Protein AF-T0KRD8-F1 (afdb_monomer)

Mean predicted aligned error: 11.28 Å

Radius of gyration: 22.65 Å; Cα contacts (8 Å, |Δi|>4): 229; chains: 1; bounding box: 32×74×65 Å

InterPro domains:
  IPR011050 Pectin lyase fold/virulence factor [SSF51126] (32-133)
  IPR012334 Pectin lyase fold [G3DSA:2.160.20.10] (18-143)

Foldseek 3Di:
DDDDDDDDPPPPPPDPPDDPDDDDDPDDLVQLPAELELVVQVFDQPLPDASLRSQQSSLVVPQQVDASHEYADAAHHGEHQFERERAAGDNYYYHYHYDYHYDDNGHQDDDPVQVVQQDPDDDDDPDDDDDDDPCPPDRRHYHYRHHDD

pLDDT: mean 77.55, std 20.68, range [34.25, 98.62]

Nearest PDB structures (foldseek):
  1rmg-assembly1_A  TM=9.287E-01  e=1.339E-06  Aspergillus aculeatus
  4mr0-assembly2_B  TM=7.943E-01  e=4.734E-03  Streptococcus pneumoniae R6
  4mr0-assembly1_A  TM=7.793E-01  e=1.025E-02  Streptococcus pneumoniae R6
  3zpp-assembly1_A  TM=7.895E-01  e=1.325E-02  Streptococcus pneumoniae TIGR4
  7b8b-assembly2_B  TM=8.209E-01  e=3.059E-02  Arabidopsis thaliana

Structure (mmCIF, N/CA/C/O backbone):
data_AF-T0KRD8-F1
#
_entry.id   AF-T0KRD8-F1
#
loop_
_atom_site.group_PDB
_atom_site.id
_atom_site.type_symbol
_atom_site.label_atom_id
_atom_site.label_alt_id
_atom_site.label_comp_id
_atom_site.label_asym_id
_atom_site.label_entity_id
_atom_site.label_seq_id
_atom_site.pdbx_PDB_ins_code
_atom_site.Cartn_x
_atom_site.Cartn_y
_atom_site.Cartn_z
_atom_site.occupancy
_atom_site.B_iso_or_equiv
_atom_site.auth_seq_id
_atom_site.auth_comp_id
_atom_site.auth_asym_id
_atom_site.auth_atom_id
_atom_site.pdbx_PDB_model_num
ATOM 1 N N . MET A 1 1 ? -5.683 61.099 50.956 1.00 38.72 1 MET A N 1
ATOM 2 C CA . MET A 1 1 ? -5.042 60.635 49.708 1.00 38.72 1 MET A CA 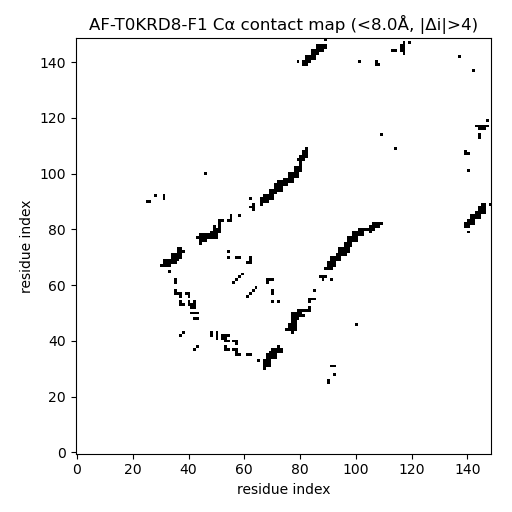1
ATOM 3 C C . MET A 1 1 ? -5.404 59.166 49.547 1.00 38.72 1 MET A C 1
ATOM 5 O O . MET A 1 1 ? -5.043 58.380 50.410 1.00 38.72 1 MET A O 1
ATOM 9 N N . LYS A 1 2 ? -6.247 58.825 48.565 1.00 43.22 2 LYS A N 1
ATOM 10 C CA . LYS A 1 2 ? -6.735 57.458 48.324 1.00 43.22 2 LYS A CA 1
ATOM 11 C C . LYS A 1 2 ? -5.973 56.904 47.116 1.00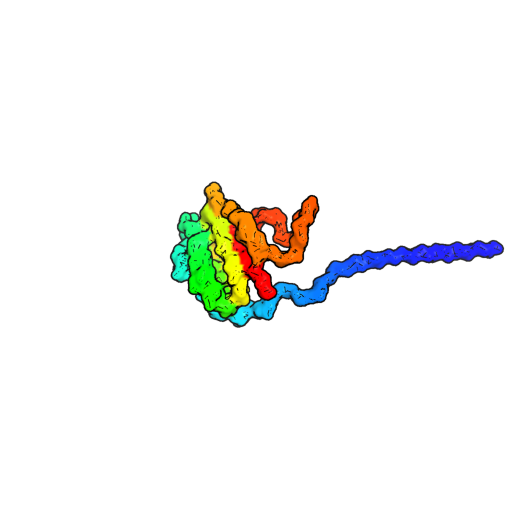 43.22 2 LYS A C 1
ATOM 13 O O . LYS A 1 2 ? -6.291 57.285 45.997 1.00 43.22 2 LYS A O 1
ATOM 18 N N . SER A 1 3 ? -4.961 56.069 47.340 1.00 47.38 3 SER A N 1
ATOM 19 C CA . SER A 1 3 ? -4.310 55.322 46.256 1.00 47.38 3 SER A CA 1
ATOM 20 C C . SER A 1 3 ? -5.095 54.041 46.006 1.00 47.38 3 SER A C 1
ATOM 22 O O . SER A 1 3 ? -5.111 53.149 46.850 1.00 47.38 3 SER A O 1
ATOM 24 N N . ALA A 1 4 ? -5.772 53.970 44.863 1.00 54.44 4 ALA A N 1
ATOM 25 C CA . ALA A 1 4 ? -6.378 52.746 44.364 1.00 54.44 4 ALA A CA 1
ATOM 26 C C . ALA A 1 4 ? -5.304 51.932 43.625 1.00 54.44 4 ALA A C 1
ATOM 28 O O . ALA A 1 4 ? -4.779 52.386 42.610 1.00 54.44 4 ALA A O 1
ATOM 29 N N . LEU A 1 5 ? -4.966 50.744 44.135 1.00 51.12 5 LEU A N 1
ATOM 30 C CA . LEU A 1 5 ? -4.231 49.739 43.366 1.00 51.12 5 LEU A CA 1
ATOM 31 C C . LEU A 1 5 ? -5.213 49.074 42.392 1.00 51.12 5 LEU A C 1
ATOM 33 O O . LEU A 1 5 ? -6.089 48.321 42.812 1.00 51.12 5 LEU A O 1
ATOM 37 N N . PHE A 1 6 ? -5.069 49.344 41.096 1.00 53.19 6 PHE A N 1
ATOM 38 C CA . PHE A 1 6 ? -5.708 48.560 40.039 1.00 53.19 6 PHE A CA 1
ATOM 39 C C . PHE A 1 6 ? -4.834 47.333 39.749 1.00 53.19 6 PHE A C 1
ATOM 41 O O . PHE A 1 6 ? -3.791 47.447 39.109 1.00 53.19 6 PHE A O 1
ATOM 48 N N . ALA A 1 7 ? -5.242 46.159 40.231 1.00 57.28 7 ALA A N 1
ATOM 49 C CA . ALA A 1 7 ? -4.665 44.889 39.803 1.00 57.28 7 ALA A CA 1
ATOM 50 C C . ALA A 1 7 ? -5.360 44.449 38.504 1.00 57.28 7 ALA A C 1
ATOM 52 O O . ALA A 1 7 ? -6.507 44.005 38.522 1.00 57.28 7 ALA A O 1
ATOM 53 N N . ALA A 1 8 ? -4.677 44.607 37.370 1.00 58.66 8 ALA A N 1
ATOM 54 C CA . ALA A 1 8 ? -5.113 44.048 36.097 1.00 58.66 8 ALA A CA 1
ATOM 55 C C . ALA A 1 8 ? -4.875 42.529 36.111 1.00 58.66 8 ALA A C 1
ATOM 57 O O . ALA A 1 8 ? -3.746 42.064 35.965 1.00 58.66 8 ALA A O 1
ATOM 58 N N . VAL A 1 9 ? -5.939 41.752 36.315 1.00 62.09 9 VAL A N 1
ATOM 59 C CA . VAL A 1 9 ? -5.921 40.299 36.112 1.00 62.09 9 VAL A CA 1
ATOM 60 C C . VAL A 1 9 ? -5.965 40.055 34.603 1.00 62.09 9 VAL A C 1
ATOM 62 O O . VAL A 1 9 ? -7.020 40.170 33.986 1.00 62.09 9 VAL A O 1
ATOM 65 N N . LEU A 1 10 ? -4.813 39.756 33.994 1.00 58.66 10 LEU A N 1
ATOM 66 C CA . LEU A 1 10 ? -4.771 39.175 32.653 1.00 58.66 10 LEU A CA 1
ATOM 67 C C . LEU A 1 10 ? -5.292 37.736 32.741 1.00 58.66 10 LEU A C 1
ATOM 69 O O . LEU A 1 10 ? -4.570 36.822 33.138 1.00 58.66 10 LEU A O 1
ATOM 73 N N . SER A 1 11 ? -6.552 37.531 32.373 1.00 61.16 11 SER A N 1
ATOM 74 C CA . SER A 1 11 ? -7.109 36.210 32.100 1.00 61.16 11 SER A CA 1
ATOM 75 C C . SER A 1 11 ? -6.462 35.657 30.828 1.00 61.16 11 SER A C 1
ATOM 77 O O . SER A 1 11 ? -6.863 35.988 29.714 1.00 61.16 11 SER A O 1
ATOM 79 N N . LEU A 1 12 ? -5.436 34.815 30.989 1.00 61.16 12 LEU A N 1
ATOM 80 C CA . LEU A 1 12 ? -4.971 33.937 29.919 1.00 61.16 12 LEU A CA 1
ATOM 81 C C . LEU A 1 12 ? -6.105 32.955 29.601 1.00 61.16 12 LEU A C 1
ATOM 83 O O . LEU A 1 12 ? -6.306 31.970 30.310 1.00 61.16 12 LEU A O 1
ATOM 87 N N . SER A 1 13 ? -6.851 33.228 28.535 1.00 60.97 13 SER A N 1
ATOM 88 C CA . SER A 1 13 ? -7.746 32.268 27.894 1.00 60.97 13 SER A CA 1
ATOM 89 C C . SER A 1 13 ? -6.897 31.131 27.322 1.00 60.97 13 SER A C 1
ATOM 91 O O . SER A 1 13 ? -6.479 31.175 26.167 1.00 60.97 13 SER A O 1
ATOM 93 N N . GLY A 1 14 ? -6.564 30.143 28.152 1.00 62.03 14 GLY A N 1
ATOM 94 C CA . GLY A 1 14 ? -5.873 28.940 27.707 1.00 62.03 14 GLY A CA 1
ATOM 95 C C . GLY A 1 14 ? -6.747 28.214 26.691 1.00 62.03 14 GLY A C 1
ATOM 96 O O . GLY A 1 14 ? -7.791 27.671 27.046 1.00 62.03 14 GLY A O 1
ATOM 97 N N . VAL A 1 15 ? -6.348 28.231 25.421 1.00 67.38 15 VAL A N 1
ATOM 98 C CA . VAL A 1 15 ? -6.984 27.414 24.389 1.00 67.38 15 VAL A CA 1
ATOM 99 C C . VAL A 1 15 ? -6.655 25.961 24.722 1.00 67.38 15 VAL A C 1
ATOM 101 O O . VAL A 1 15 ? -5.498 25.549 24.647 1.00 67.38 15 VAL A O 1
ATOM 104 N N . ALA A 1 16 ? -7.656 25.191 25.142 1.00 66.81 16 ALA A N 1
ATOM 105 C CA . ALA A 1 16 ? -7.495 23.766 25.392 1.00 66.81 16 ALA A CA 1
ATOM 106 C C . ALA A 1 16 ? -7.464 23.026 24.049 1.00 66.81 16 ALA A C 1
ATOM 108 O O . ALA A 1 16 ? -8.492 22.583 23.543 1.00 66.81 16 ALA A O 1
ATOM 109 N N . ALA A 1 17 ? -6.277 22.904 23.458 1.00 65.00 17 ALA A N 1
ATOM 110 C CA . ALA A 1 17 ? -6.025 21.956 22.379 1.00 65.00 17 ALA A CA 1
ATOM 111 C C . ALA A 1 17 ? -5.928 20.542 22.980 1.00 65.00 17 ALA A C 1
ATOM 113 O O . ALA A 1 17 ? -4.837 20.008 23.161 1.00 65.00 17 ALA A O 1
ATOM 114 N N . GLN A 1 18 ? -7.069 19.969 23.372 1.00 76.38 18 GLN A N 1
ATOM 115 C CA . GLN A 1 18 ? -7.141 18.609 23.911 1.00 76.38 18 GLN A CA 1
ATOM 116 C C . GLN A 1 18 ? -7.958 17.705 22.991 1.00 76.38 18 GLN A C 1
ATOM 118 O O . GLN A 1 18 ? -8.979 18.122 22.443 1.00 76.38 18 GLN A O 1
ATOM 123 N N . LEU A 1 19 ? -7.513 16.455 22.845 1.00 74.94 19 LEU A N 1
ATOM 124 C CA . LEU A 1 19 ? -8.290 15.412 22.182 1.00 74.94 19 LEU A CA 1
ATOM 125 C C . LEU A 1 19 ? -9.601 15.217 22.954 1.00 74.94 19 LEU A C 1
ATOM 127 O O . LEU A 1 19 ? -9.586 15.013 24.166 1.00 74.94 19 LEU A O 1
ATOM 131 N N . THR A 1 20 ? -10.735 15.299 22.264 1.00 83.19 20 THR A N 1
ATOM 132 C CA . THR A 1 20 ? -12.070 15.184 22.877 1.00 83.19 20 THR A CA 1
ATOM 133 C C . THR A 1 20 ? -12.543 13.735 23.026 1.00 83.19 20 THR A C 1
ATOM 135 O O . THR A 1 20 ? -13.632 13.497 23.545 1.00 83.19 20 THR A O 1
ATOM 138 N N . GLY A 1 21 ? -11.731 12.759 22.609 1.00 82.00 21 GLY A N 1
ATOM 139 C CA . GLY A 1 21 ? -12.052 11.339 22.683 1.00 82.00 21 GLY A CA 1
ATOM 140 C C . GLY A 1 21 ? -10.897 10.433 22.241 1.00 82.00 21 GLY A C 1
ATOM 141 O O . GLY A 1 21 ? -9.797 10.927 21.969 1.00 82.00 21 GLY A O 1
ATOM 142 N N . PRO A 1 22 ? -11.133 9.108 22.187 1.00 78.38 22 PRO A N 1
ATOM 143 C CA . PRO A 1 22 ? -10.161 8.144 21.684 1.00 78.38 22 PRO A CA 1
ATOM 144 C C . PRO A 1 22 ? -9.759 8.469 20.243 1.00 78.38 22 PRO A C 1
ATOM 146 O O . PRO A 1 22 ? -10.614 8.748 19.405 1.00 78.38 22 PRO A O 1
ATOM 149 N N . VAL A 1 23 ? -8.462 8.399 19.959 1.00 80.31 23 VAL A N 1
ATOM 150 C CA . VAL A 1 23 ? -7.896 8.558 18.616 1.00 80.31 23 VAL A CA 1
ATOM 151 C C . VAL A 1 23 ? -7.125 7.307 18.223 1.00 80.31 23 VAL A C 1
ATOM 153 O O . VAL A 1 23 ? -6.591 6.604 19.082 1.00 80.31 23 VAL A O 1
ATOM 156 N N . GLY A 1 24 ? -7.038 7.052 16.921 1.00 74.19 24 GLY A N 1
ATOM 157 C CA . GLY A 1 24 ? -6.346 5.891 16.372 1.00 74.19 24 GLY A CA 1
ATOM 158 C C . GLY A 1 24 ? -7.256 4.676 16.147 1.00 74.19 24 GLY A C 1
ATOM 159 O O . GLY A 1 24 ? -8.483 4.787 16.213 1.00 74.19 24 GLY A O 1
ATOM 160 N N . PRO A 1 25 ? -6.668 3.511 15.819 1.00 80.00 25 PRO A N 1
ATOM 161 C CA . PRO A 1 25 ? -7.423 2.308 15.486 1.00 80.00 25 PRO A CA 1
ATOM 162 C C . PRO A 1 25 ? -8.306 1.828 16.644 1.00 80.00 25 PRO A C 1
ATOM 164 O O . PRO A 1 25 ? -7.866 1.749 17.786 1.00 80.00 25 PRO A O 1
ATOM 167 N N . THR A 1 26 ? -9.531 1.400 16.335 1.00 84.94 26 THR A N 1
ATOM 168 C CA . THR A 1 26 ? -10.469 0.807 17.312 1.00 84.94 26 THR A CA 1
ATOM 169 C C . THR A 1 26 ? -10.124 -0.636 17.697 1.00 84.94 26 THR A C 1
ATOM 171 O O . THR A 1 26 ? -10.794 -1.247 18.526 1.00 84.94 26 THR A O 1
ATOM 174 N N . THR A 1 27 ? -9.104 -1.211 17.061 1.00 83.50 27 THR A N 1
ATOM 175 C CA . THR A 1 27 ? -8.691 -2.610 17.194 1.00 83.50 27 THR A CA 1
ATOM 176 C C . THR A 1 27 ? -7.171 -2.692 17.205 1.00 83.50 27 THR A C 1
ATOM 178 O O . THR A 1 27 ? -6.514 -2.157 16.310 1.00 83.50 27 THR A O 1
ATOM 181 N N . ASP A 1 28 ? -6.618 -3.386 18.200 1.00 85.31 28 ASP A N 1
ATOM 182 C CA . ASP A 1 28 ? -5.169 -3.501 18.373 1.00 85.31 28 ASP A CA 1
ATOM 183 C C . ASP A 1 28 ? -4.492 -4.188 17.183 1.00 85.31 28 ASP A C 1
ATOM 185 O O . ASP A 1 28 ? -5.022 -5.136 16.593 1.00 85.31 28 ASP A O 1
ATOM 189 N N . LEU A 1 29 ? -3.255 -3.779 16.893 1.00 82.25 29 LEU A N 1
ATOM 190 C CA . LEU A 1 29 ? -2.428 -4.401 15.856 1.00 82.25 29 LEU A CA 1
ATOM 191 C C . LEU A 1 29 ? -2.203 -5.903 16.111 1.00 82.25 29 LEU A C 1
ATOM 193 O O . LEU A 1 29 ? -2.191 -6.692 15.172 1.00 82.25 29 LEU A O 1
ATOM 197 N N . SER A 1 30 ? -2.098 -6.322 17.376 1.00 86.94 30 SER A N 1
ATOM 198 C CA . SER A 1 30 ? -1.941 -7.736 17.761 1.00 86.94 30 SER A CA 1
ATOM 199 C C . SER A 1 30 ? -3.133 -8.617 17.363 1.00 86.94 30 SER A C 1
ATOM 201 O O . SER A 1 30 ? -3.010 -9.840 17.315 1.00 86.94 30 SER A O 1
ATOM 203 N N . LYS A 1 31 ? -4.290 -8.010 17.065 1.00 88.12 31 LYS A N 1
ATOM 204 C CA . LYS A 1 31 ? -5.486 -8.696 16.561 1.00 88.12 31 LYS A CA 1
ATOM 205 C C . LYS A 1 31 ? -5.514 -8.802 15.036 1.00 88.12 31 LYS A C 1
ATOM 207 O O . LYS A 1 31 ? -6.425 -9.428 14.504 1.00 88.12 31 LYS A O 1
ATOM 212 N N . LYS A 1 32 ? -4.535 -8.222 14.333 1.00 90.44 32 LYS A N 1
ATOM 213 C CA . LYS A 1 32 ? -4.419 -8.284 12.873 1.00 90.44 32 LYS A CA 1
ATOM 214 C C . LYS A 1 32 ? -3.605 -9.511 12.458 1.00 90.44 32 LYS A C 1
ATOM 216 O O . LYS A 1 32 ? -2.431 -9.409 12.115 1.00 90.44 32 LYS A O 1
ATOM 221 N N . THR A 1 33 ? -4.192 -10.694 12.583 1.00 94.44 33 THR A N 1
ATOM 222 C CA . THR A 1 33 ? -3.463 -11.966 12.451 1.00 94.44 33 THR A CA 1
ATOM 223 C C . THR A 1 33 ? -3.403 -12.503 11.024 1.00 94.44 33 THR A C 1
ATOM 225 O O . THR A 1 33 ? -2.573 -13.365 10.742 1.00 94.44 33 THR A O 1
ATOM 228 N N . ILE A 1 34 ? -4.253 -12.011 10.120 1.00 96.94 34 ILE A N 1
ATOM 229 C CA . ILE A 1 34 ? -4.322 -12.498 8.738 1.00 96.94 34 ILE A CA 1
ATOM 230 C C . ILE A 1 34 ? -3.328 -11.714 7.886 1.00 96.94 34 ILE A C 1
ATOM 232 O O . ILE A 1 34 ? -3.402 -10.492 7.806 1.00 96.94 34 ILE A O 1
ATOM 236 N N . GLU A 1 35 ? -2.384 -12.403 7.256 1.00 97.31 35 GLU A N 1
ATOM 237 C CA . GLU A 1 35 ? -1.358 -11.773 6.428 1.00 97.31 35 GLU A CA 1
ATOM 238 C C . GLU A 1 35 ? -1.731 -11.800 4.940 1.00 97.31 35 GLU A C 1
ATOM 240 O O . GLU A 1 35 ? -1.848 -12.861 4.330 1.00 97.31 35 GLU A O 1
ATOM 245 N N . CYS A 1 36 ? -1.865 -10.617 4.344 1.00 98.12 36 CYS A N 1
ATOM 246 C CA . CYS A 1 36 ? -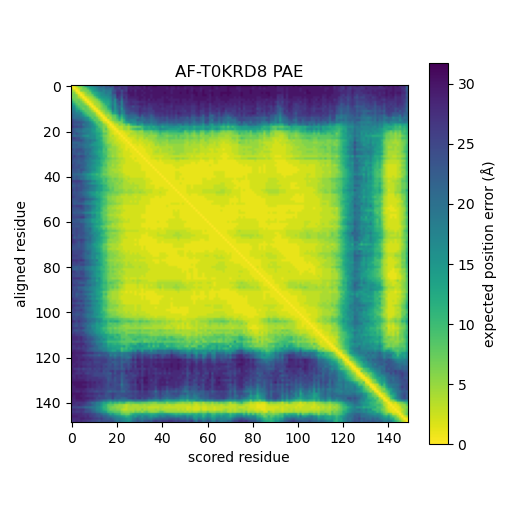2.080 -10.398 2.919 1.00 98.12 36 CYS A CA 1
ATOM 247 C C . CYS A 1 36 ? -0.783 -9.861 2.293 1.00 98.12 36 CYS A C 1
ATOM 249 O O . CYS A 1 36 ? -0.642 -8.666 2.034 1.00 98.12 36 CYS A O 1
ATOM 251 N N . ASN A 1 37 ? 0.196 -10.747 2.113 1.00 98.50 37 ASN A N 1
ATOM 252 C CA . ASN A 1 37 ? 1.521 -10.405 1.593 1.00 98.50 37 ASN A CA 1
ATOM 253 C C . ASN A 1 37 ? 1.500 -10.196 0.073 1.00 98.50 37 ASN A C 1
ATOM 255 O O . ASN A 1 37 ? 1.102 -11.105 -0.653 1.00 98.50 37 ASN A O 1
ATOM 259 N N . ILE A 1 38 ? 1.968 -9.041 -0.415 1.00 98.62 38 ILE A N 1
ATOM 260 C CA . ILE A 1 38 ? 1.920 -8.679 -1.844 1.00 98.62 38 ILE A CA 1
ATOM 261 C C . ILE A 1 38 ? 2.680 -9.648 -2.761 1.00 98.62 38 ILE A C 1
ATOM 263 O O . ILE A 1 38 ? 2.333 -9.764 -3.936 1.00 98.62 38 ILE A O 1
ATOM 267 N N . LEU A 1 39 ? 3.674 -10.382 -2.247 1.00 98.38 39 LEU A N 1
ATOM 268 C CA . LEU A 1 39 ? 4.432 -11.362 -3.033 1.00 98.38 39 LEU A CA 1
ATOM 269 C C . LEU A 1 39 ? 3.541 -12.526 -3.493 1.00 98.38 39 LEU A C 1
ATOM 271 O O . LEU A 1 39 ? 3.748 -13.082 -4.568 1.00 98.38 39 LEU A O 1
ATOM 275 N N . ASN A 1 40 ? 2.484 -12.834 -2.735 1.00 98.56 40 ASN A N 1
ATOM 276 C CA . ASN A 1 40 ? 1.491 -13.849 -3.101 1.00 98.56 40 ASN A CA 1
ATOM 277 C C . ASN A 1 40 ? 0.514 -13.369 -4.189 1.00 98.56 40 ASN A C 1
ATOM 279 O O . ASN A 1 40 ? -0.278 -14.160 -4.694 1.00 98.56 40 ASN A O 1
ATOM 283 N N . TYR A 1 41 ? 0.564 -12.083 -4.548 1.00 98.38 41 TYR A N 1
ATOM 284 C CA . TYR A 1 41 ? -0.339 -11.436 -5.503 1.00 98.38 41 TYR A CA 1
ATOM 285 C C . TYR A 1 41 ? 0.417 -10.818 -6.688 1.00 98.38 41 TYR A C 1
ATOM 287 O O . TYR A 1 41 ? -0.086 -9.906 -7.342 1.00 98.38 41 TYR A O 1
ATOM 295 N N . GLY A 1 42 ? 1.620 -11.328 -6.974 1.00 97.56 42 GLY A N 1
ATOM 296 C CA . GLY A 1 42 ? 2.439 -10.913 -8.116 1.00 97.56 42 GLY A CA 1
ATOM 297 C C . GLY A 1 42 ? 3.416 -9.774 -7.823 1.00 97.56 42 GLY A C 1
ATOM 298 O O . GLY A 1 42 ? 4.008 -9.235 -8.753 1.00 97.56 42 GLY A O 1
ATOM 299 N N . GLY A 1 43 ? 3.596 -9.394 -6.555 1.00 97.56 43 GLY A N 1
ATOM 300 C CA . GLY A 1 43 ? 4.604 -8.415 -6.161 1.00 97.56 43 GLY A CA 1
ATOM 301 C C . GLY A 1 43 ? 6.013 -8.960 -6.378 1.00 97.56 43 GLY A C 1
ATOM 302 O O . GLY A 1 43 ? 6.308 -10.094 -6.004 1.00 97.56 43 GLY A O 1
ATOM 303 N N . VAL A 1 44 ? 6.890 -8.143 -6.958 1.00 98.19 44 VAL A N 1
ATOM 304 C CA . VAL A 1 44 ? 8.297 -8.488 -7.190 1.00 98.19 44 VAL A CA 1
ATOM 305 C C . VAL A 1 44 ? 9.169 -7.359 -6.660 1.00 98.19 44 VAL A C 1
ATOM 307 O O . VAL A 1 44 ? 8.920 -6.188 -6.935 1.00 98.19 44 VAL A O 1
ATOM 310 N N . SER A 1 45 ? 10.190 -7.718 -5.885 1.00 97.56 45 SER A N 1
ATOM 311 C CA . SER A 1 45 ? 11.125 -6.767 -5.285 1.00 97.56 45 SER A CA 1
ATOM 312 C C . SER A 1 45 ? 12.374 -6.575 -6.152 1.00 97.56 45 SER A C 1
ATOM 314 O O . SER A 1 45 ? 13.482 -6.955 -5.781 1.00 97.56 45 SER A O 1
ATOM 316 N N . ASP A 1 46 ? 12.183 -6.058 -7.363 1.00 97.69 46 ASP A N 1
ATOM 317 C CA . ASP A 1 46 ? 13.238 -5.891 -8.374 1.00 97.69 46 ASP A CA 1
ATOM 318 C C . ASP A 1 46 ? 13.494 -4.423 -8.758 1.00 97.69 46 ASP A C 1
ATOM 320 O O . ASP A 1 46 ? 14.286 -4.153 -9.663 1.00 97.69 46 ASP A O 1
ATOM 324 N N . ASN A 1 47 ? 12.821 -3.471 -8.097 1.00 95.44 47 ASN A N 1
ATOM 325 C CA . ASN A 1 47 ? 12.842 -2.044 -8.433 1.00 95.44 47 ASN A CA 1
ATOM 326 C C . ASN A 1 47 ? 12.546 -1.740 -9.927 1.00 95.44 47 ASN A C 1
ATOM 328 O O . ASN A 1 47 ? 13.042 -0.760 -10.485 1.00 95.44 47 ASN A O 1
ATOM 332 N N . SER A 1 48 ? 11.764 -2.585 -10.606 1.00 96.12 48 SER A N 1
ATOM 333 C CA . SER A 1 48 ? 11.479 -2.461 -12.046 1.00 96.12 48 SER A CA 1
ATOM 334 C C . SER A 1 48 ? 10.030 -2.796 -12.400 1.00 96.12 48 SER A C 1
ATOM 336 O O . SER A 1 48 ? 9.380 -2.088 -13.189 1.00 96.12 48 SER A O 1
ATOM 338 N N . THR A 1 49 ? 9.509 -3.859 -11.794 1.00 96.75 49 THR A N 1
ATOM 339 C CA . THR A 1 49 ? 8.122 -4.298 -11.898 1.00 96.75 49 THR A CA 1
ATOM 340 C C . THR A 1 49 ? 7.222 -3.323 -11.142 1.00 96.75 49 THR A C 1
ATOM 342 O O . THR A 1 49 ? 7.539 -2.918 -10.026 1.00 96.75 49 THR A O 1
ATOM 345 N N . ASP A 1 50 ? 6.110 -2.911 -11.762 1.00 97.19 50 ASP A N 1
ATOM 346 C CA . ASP A 1 50 ? 5.128 -2.043 -11.104 1.00 97.19 50 ASP A CA 1
ATOM 347 C C . ASP A 1 50 ? 4.332 -2.842 -10.069 1.00 97.19 50 ASP A C 1
ATOM 349 O O . ASP A 1 50 ? 3.566 -3.741 -10.413 1.00 97.19 50 ASP A O 1
ATOM 353 N N . VAL A 1 51 ? 4.520 -2.517 -8.793 1.00 97.94 51 VAL A N 1
ATOM 354 C CA . VAL A 1 51 ? 3.909 -3.233 -7.672 1.00 97.94 51 VAL A CA 1
ATOM 355 C C . VAL A 1 51 ? 2.471 -2.779 -7.383 1.00 97.94 51 VAL A C 1
ATOM 357 O O . VAL A 1 51 ? 1.801 -3.395 -6.554 1.00 97.94 51 VAL A O 1
ATOM 360 N N . ALA A 1 52 ? 1.963 -1.733 -8.053 1.00 96.56 52 ALA A N 1
ATOM 361 C CA . ALA A 1 52 ? 0.617 -1.203 -7.806 1.00 96.56 52 ALA A CA 1
ATOM 362 C C . ALA A 1 52 ? -0.474 -2.280 -7.942 1.00 96.56 52 ALA A C 1
ATOM 364 O O . ALA A 1 52 ? -1.349 -2.392 -7.082 1.00 96.56 52 ALA A O 1
ATOM 365 N N . ASP A 1 53 ? -0.385 -3.113 -8.985 1.00 97.00 53 ASP A N 1
ATOM 366 C CA . ASP A 1 53 ? -1.332 -4.207 -9.231 1.00 97.00 53 ASP A CA 1
ATOM 367 C C . ASP A 1 53 ? -1.292 -5.247 -8.107 1.00 97.00 53 ASP A C 1
ATOM 369 O O . ASP A 1 53 ? -2.335 -5.696 -7.639 1.00 97.00 53 ASP A O 1
ATOM 373 N N . ALA A 1 54 ? -0.099 -5.602 -7.625 1.00 98.50 54 ALA A N 1
ATOM 374 C CA . ALA A 1 54 ? 0.061 -6.572 -6.547 1.00 98.50 54 ALA A CA 1
ATOM 375 C C . ALA A 1 54 ? -0.505 -6.059 -5.216 1.00 98.50 54 ALA A C 1
ATOM 377 O O . ALA A 1 54 ? -1.178 -6.806 -4.504 1.00 98.50 54 ALA A O 1
ATOM 378 N N . ILE A 1 55 ? -0.278 -4.778 -4.903 1.00 98.00 55 ILE A N 1
ATOM 379 C CA . ILE A 1 55 ? -0.845 -4.109 -3.724 1.00 98.00 55 ILE A CA 1
ATOM 380 C C . ILE A 1 55 ? -2.377 -4.137 -3.796 1.00 98.00 55 ILE A C 1
ATOM 382 O O . ILE A 1 55 ? -3.033 -4.568 -2.845 1.00 98.00 55 ILE A O 1
ATOM 386 N N . GLU A 1 56 ? -2.962 -3.726 -4.923 1.00 97.31 56 GLU A N 1
ATOM 387 C CA . GLU A 1 56 ? -4.418 -3.715 -5.082 1.00 97.31 56 GLU A CA 1
ATOM 388 C C . GLU A 1 56 ? -5.029 -5.116 -5.099 1.00 97.31 56 GLU A C 1
ATOM 390 O O . GLU A 1 56 ? -6.106 -5.316 -4.538 1.00 97.31 56 GLU A O 1
ATOM 395 N N . ASN A 1 57 ? -4.364 -6.096 -5.711 1.00 98.38 57 ASN A N 1
ATOM 396 C CA . ASN A 1 57 ? -4.838 -7.478 -5.755 1.00 98.38 57 ASN A CA 1
ATOM 397 C C . ASN A 1 57 ? -4.823 -8.118 -4.367 1.00 98.38 57 ASN A C 1
ATOM 399 O O . ASN A 1 57 ? -5.809 -8.755 -3.989 1.00 98.38 57 ASN A O 1
ATOM 403 N N . ALA A 1 58 ? -3.755 -7.908 -3.592 1.00 98.50 58 ALA A N 1
ATOM 404 C CA . ALA A 1 58 ? -3.678 -8.341 -2.199 1.00 98.50 58 ALA A CA 1
ATOM 405 C C . ALA A 1 58 ? -4.781 -7.687 -1.357 1.00 98.50 58 ALA A C 1
ATOM 407 O O . ALA A 1 58 ? -5.457 -8.351 -0.567 1.00 98.50 58 ALA A O 1
ATOM 408 N N . PHE A 1 59 ? -5.019 -6.393 -1.564 1.00 96.69 59 PHE A N 1
ATOM 409 C CA . PHE A 1 59 ? -6.066 -5.673 -0.860 1.00 96.69 59 PHE A CA 1
ATOM 410 C C . PHE A 1 59 ? -7.470 -6.198 -1.214 1.00 96.69 59 PHE A C 1
ATOM 412 O O . PHE A 1 59 ? -8.222 -6.608 -0.332 1.00 96.69 59 PHE A O 1
ATOM 419 N N . LYS A 1 60 ? -7.812 -6.276 -2.504 1.00 96.94 60 LYS A N 1
ATOM 420 C CA . LYS A 1 60 ? -9.136 -6.714 -2.976 1.00 96.94 60 LYS A CA 1
ATOM 421 C C . LYS A 1 60 ? -9.427 -8.178 -2.645 1.00 96.94 60 LYS A C 1
ATOM 423 O O . LYS A 1 60 ? -10.543 -8.503 -2.254 1.00 96.94 60 LYS A O 1
ATOM 428 N N . SER A 1 61 ? -8.434 -9.052 -2.792 1.00 98.00 61 SER A N 1
ATOM 429 C CA . SER A 1 61 ? -8.635 -10.505 -2.691 1.00 98.00 61 SER A CA 1
ATOM 430 C C . SER A 1 61 ? -8.464 -11.049 -1.275 1.00 98.00 61 SER A C 1
ATOM 432 O O . SER A 1 61 ? -8.941 -12.142 -0.993 1.00 98.00 61 SER A O 1
ATOM 434 N N . CYS A 1 62 ? -7.785 -10.314 -0.388 1.00 98.12 62 CYS A N 1
ATOM 435 C CA . CYS A 1 62 ? -7.511 -10.765 0.975 1.00 98.12 62 CYS A CA 1
ATOM 436 C C . CYS A 1 62 ? -7.956 -9.753 2.028 1.00 98.12 62 CYS A C 1
ATOM 438 O O . CYS A 1 62 ? -8.727 -10.117 2.912 1.00 98.12 62 CYS A O 1
ATOM 440 N N . VAL A 1 63 ? -7.563 -8.481 1.922 1.00 95.62 63 VAL A N 1
ATOM 441 C CA . VAL A 1 63 ? -7.907 -7.484 2.954 1.00 95.62 63 VAL A CA 1
ATOM 442 C C . VAL A 1 63 ? -9.413 -7.243 3.031 1.00 95.62 63 VAL A C 1
ATOM 444 O O . VAL A 1 63 ? -9.983 -7.291 4.119 1.00 95.62 63 VAL A O 1
ATOM 447 N N . LEU A 1 64 ? -10.076 -7.048 1.888 1.00 93.06 64 LEU A N 1
ATOM 448 C CA . LEU A 1 64 ? -11.526 -6.821 1.846 1.00 93.06 64 LEU A CA 1
ATOM 449 C C . LEU A 1 64 ? -12.348 -8.041 2.274 1.00 93.06 64 LEU A C 1
ATOM 451 O O . LEU A 1 64 ? -13.471 -7.893 2.748 1.00 93.06 64 LEU A O 1
ATOM 455 N N . VAL A 1 65 ? -11.796 -9.243 2.114 1.00 96.00 65 VAL A N 1
ATOM 456 C CA . VAL A 1 65 ? -12.475 -10.505 2.445 1.00 96.00 65 VAL A CA 1
ATOM 457 C C . VAL A 1 65 ? -12.300 -10.857 3.925 1.00 96.00 65 VAL A C 1
ATOM 459 O O . VAL A 1 65 ? -13.130 -11.555 4.510 1.00 96.00 65 VAL A O 1
ATOM 462 N N . HIS A 1 66 ? -11.235 -10.361 4.554 1.00 93.12 66 HIS A N 1
ATOM 463 C CA . HIS A 1 66 ? -10.828 -10.762 5.890 1.00 93.12 66 HIS A CA 1
ATOM 464 C C . HIS A 1 66 ? -10.601 -9.554 6.803 1.00 93.12 66 HIS A C 1
ATOM 466 O O . HIS A 1 66 ? -9.529 -8.949 6.818 1.00 93.12 66 HIS A O 1
ATOM 472 N N . ALA A 1 67 ? -11.592 -9.245 7.642 1.00 90.12 67 ALA A N 1
ATOM 473 C CA . ALA A 1 67 ? -11.407 -8.325 8.760 1.00 90.12 67 ALA A CA 1
ATOM 474 C C . ALA A 1 67 ? -10.322 -8.860 9.717 1.00 90.12 67 ALA A C 1
ATOM 476 O O . ALA A 1 67 ? -10.224 -10.063 9.954 1.00 90.12 67 ALA A O 1
ATOM 477 N N . GLY A 1 68 ? -9.509 -7.974 10.290 1.00 87.38 68 GLY A N 1
ATOM 478 C CA . GLY A 1 68 ? -8.339 -8.364 11.082 1.00 87.38 68 GLY A CA 1
ATOM 479 C C . GLY A 1 68 ? -7.131 -8.750 10.221 1.00 87.38 68 GLY A C 1
ATOM 480 O O . GLY A 1 68 ? -6.263 -9.497 10.671 1.00 87.38 68 GLY A O 1
ATOM 481 N N . SER A 1 69 ? -7.070 -8.271 8.980 1.00 94.88 69 SER A N 1
ATOM 482 C CA . SER A 1 69 ? -5.951 -8.508 8.071 1.00 94.88 69 SER A CA 1
ATOM 483 C C . SER A 1 69 ? -4.888 -7.413 8.116 1.00 94.88 69 SER A C 1
ATOM 485 O O . SER A 1 69 ? -5.118 -6.286 8.566 1.00 94.88 69 SER A O 1
ATOM 487 N N . ARG A 1 70 ? -3.697 -7.766 7.636 1.00 94.31 70 ARG A N 1
ATOM 488 C CA . ARG A 1 70 ? -2.582 -6.866 7.361 1.00 94.31 70 ARG A CA 1
ATOM 489 C C . ARG A 1 70 ? -2.234 -6.960 5.887 1.00 94.31 70 ARG A C 1
ATOM 491 O O . ARG A 1 70 ? -1.904 -8.045 5.416 1.00 94.31 70 ARG A O 1
ATOM 498 N N . LEU A 1 71 ? -2.265 -5.841 5.175 1.00 96.25 71 LEU A N 1
ATOM 499 C CA . LEU A 1 71 ? -1.619 -5.734 3.871 1.00 96.25 71 LEU A CA 1
ATOM 500 C C . LEU A 1 71 ? -0.117 -5.619 4.117 1.00 96.25 71 LEU A C 1
ATOM 502 O O . LEU A 1 71 ? 0.293 -4.676 4.785 1.00 96.25 71 LEU A O 1
ATOM 506 N N . VAL A 1 72 ? 0.687 -6.567 3.639 1.00 96.25 72 VAL A N 1
ATOM 507 C CA . VAL A 1 72 ? 2.127 -6.601 3.939 1.00 96.25 72 VAL A CA 1
ATOM 508 C C . VAL A 1 72 ? 2.939 -6.356 2.677 1.00 96.25 72 VAL A C 1
ATOM 510 O O . VAL A 1 72 ? 2.850 -7.129 1.722 1.00 96.25 72 VAL A O 1
ATOM 513 N N . VAL A 1 73 ? 3.758 -5.306 2.708 1.00 96.75 73 VAL A N 1
ATOM 514 C CA . VAL A 1 73 ? 4.862 -5.061 1.773 1.00 96.75 73 VAL A CA 1
ATOM 515 C C . VAL A 1 73 ? 6.149 -5.450 2.501 1.00 96.75 73 VAL A C 1
ATOM 517 O O . VAL A 1 73 ? 6.619 -4.668 3.330 1.00 96.75 73 VAL A O 1
ATOM 520 N N . PRO A 1 74 ? 6.685 -6.662 2.265 1.00 97.94 74 PRO A N 1
ATOM 521 C CA . PRO A 1 74 ? 7.852 -7.148 2.991 1.00 97.94 74 PRO A CA 1
ATOM 522 C C . PRO A 1 74 ? 9.120 -6.399 2.569 1.00 97.94 74 PRO A C 1
ATOM 524 O O . PRO A 1 74 ? 9.115 -5.669 1.578 1.00 97.94 74 PRO A O 1
ATOM 527 N N . GLU A 1 75 ? 10.214 -6.607 3.303 1.00 97.06 75 GLU A N 1
ATOM 528 C CA . GLU A 1 75 ? 11.525 -6.016 3.012 1.00 97.06 75 GLU A CA 1
ATOM 529 C C . GLU A 1 75 ? 11.928 -6.172 1.531 1.00 97.06 75 GLU A C 1
ATOM 531 O O . GLU A 1 75 ? 11.699 -7.212 0.908 1.00 97.06 75 GLU A O 1
ATOM 536 N N . GLY A 1 76 ? 12.522 -5.116 0.969 1.00 95.38 76 GLY A N 1
ATOM 537 C CA . GLY A 1 76 ? 13.021 -5.071 -0.404 1.00 95.38 76 GLY A CA 1
ATOM 538 C C . GLY A 1 76 ? 12.710 -3.750 -1.117 1.00 95.38 76 GLY A C 1
ATOM 539 O O . GLY A 1 76 ? 12.155 -2.832 -0.516 1.00 95.38 76 GLY A O 1
ATOM 540 N N . ASN A 1 77 ? 13.078 -3.644 -2.397 1.00 96.31 77 ASN A N 1
ATOM 541 C CA . ASN A 1 77 ? 12.879 -2.453 -3.226 1.00 96.31 77 ASN A CA 1
ATOM 542 C C . ASN A 1 77 ? 11.815 -2.698 -4.299 1.00 96.31 77 ASN A C 1
ATOM 544 O O . ASN A 1 77 ? 11.980 -3.544 -5.178 1.00 96.31 77 ASN A O 1
ATOM 548 N N . TYR A 1 78 ? 10.746 -1.918 -4.255 1.00 97.44 78 TYR A N 1
ATOM 549 C CA . TYR A 1 78 ? 9.608 -2.034 -5.156 1.00 97.44 78 TYR A CA 1
ATOM 550 C C . TYR A 1 78 ? 9.444 -0.738 -5.930 1.00 97.44 78 TYR A C 1
ATOM 552 O O . TYR A 1 78 ? 9.626 0.345 -5.378 1.00 97.44 78 TYR A O 1
ATOM 560 N N . LEU A 1 79 ? 9.070 -0.842 -7.199 1.00 96.19 79 LEU A N 1
ATOM 561 C CA . LEU A 1 79 ? 8.735 0.314 -8.017 1.00 96.19 79 LEU A CA 1
ATOM 562 C C . LEU A 1 79 ? 7.216 0.413 -8.130 1.00 96.19 79 LEU A C 1
ATOM 564 O O . LEU A 1 79 ? 6.546 -0.594 -8.326 1.00 96.19 79 LEU A O 1
ATOM 568 N N . ILE A 1 80 ? 6.670 1.621 -8.054 1.00 95.19 80 ILE A N 1
ATOM 569 C CA . ILE A 1 80 ? 5.272 1.888 -8.379 1.00 95.19 80 ILE A CA 1
ATOM 570 C C . ILE A 1 80 ? 5.211 2.908 -9.518 1.00 95.19 80 ILE A C 1
ATOM 572 O O . ILE A 1 80 ? 5.911 3.920 -9.479 1.00 95.19 80 ILE A O 1
ATOM 576 N N . LYS A 1 81 ? 4.432 2.634 -10.568 1.00 95.06 81 LYS A N 1
ATOM 577 C CA . LYS A 1 81 ? 4.309 3.525 -11.746 1.00 95.06 81 LYS A CA 1
ATOM 578 C C . LYS A 1 81 ? 2.954 4.218 -11.822 1.00 95.06 81 LYS A C 1
ATOM 580 O O . LYS A 1 81 ? 2.743 5.040 -12.713 1.00 95.06 81 LYS A O 1
ATOM 585 N N . ARG A 1 82 ? 2.051 3.909 -10.893 1.00 93.94 82 ARG A N 1
ATOM 586 C CA . ARG A 1 82 ? 0.736 4.535 -10.768 1.00 93.94 82 ARG A CA 1
ATOM 587 C C . ARG A 1 82 ? 0.260 4.560 -9.323 1.00 93.94 82 ARG A C 1
ATOM 589 O O . ARG A 1 82 ? 0.755 3.785 -8.514 1.00 93.94 82 ARG A O 1
ATOM 596 N N . THR A 1 83 ? -0.728 5.384 -8.997 1.00 90.12 83 THR A N 1
ATOM 597 C CA . THR A 1 83 ? -1.349 5.323 -7.667 1.00 90.12 83 THR A CA 1
ATOM 598 C C . THR A 1 83 ? -2.015 3.960 -7.439 1.00 90.12 83 THR A C 1
ATOM 600 O O . THR A 1 83 ? -2.773 3.496 -8.293 1.00 90.12 83 THR A O 1
ATOM 603 N N . ALA A 1 84 ? -1.747 3.321 -6.296 1.00 91.81 84 ALA A N 1
ATOM 604 C CA . ALA A 1 84 ? -2.515 2.175 -5.806 1.00 91.81 84 ALA A CA 1
ATOM 605 C C . ALA A 1 84 ? -3.685 2.665 -4.945 1.00 91.81 84 ALA A C 1
ATOM 607 O O . ALA A 1 84 ? -3.481 3.446 -4.013 1.00 91.81 84 ALA A O 1
ATOM 608 N N . ILE A 1 85 ? -4.903 2.214 -5.244 1.00 87.94 85 ILE A N 1
ATOM 609 C CA . ILE A 1 85 ? -6.118 2.681 -4.561 1.00 87.94 85 ILE A CA 1
ATOM 610 C C . ILE A 1 85 ? -6.681 1.580 -3.657 1.00 87.94 85 ILE A C 1
ATOM 612 O O . ILE A 1 85 ? -7.063 0.505 -4.120 1.00 87.94 85 ILE A O 1
ATOM 616 N N . LEU A 1 86 ? -6.766 1.875 -2.359 1.00 88.12 86 LEU A N 1
ATOM 617 C CA . LEU A 1 86 ? -7.208 0.965 -1.302 1.00 88.12 86 LEU A CA 1
ATOM 618 C C . LEU A 1 86 ? -8.474 1.531 -0.653 1.00 88.12 86 LEU A C 1
ATOM 620 O O . LEU A 1 86 ? -8.393 2.401 0.212 1.00 88.12 86 LEU A O 1
ATOM 624 N N . SER A 1 87 ? -9.651 1.078 -1.084 1.00 86.06 87 SER A N 1
ATOM 625 C CA . SER A 1 87 ? -10.936 1.625 -0.631 1.00 86.06 87 SER A CA 1
ATOM 626 C C . SER A 1 87 ? -11.815 0.611 0.095 1.00 86.06 87 SER A C 1
ATOM 628 O O . SER A 1 87 ? -11.748 -0.584 -0.167 1.00 86.06 87 SER A O 1
ATOM 630 N N . ASN A 1 88 ? -12.681 1.087 0.990 1.00 83.50 88 ASN A N 1
ATOM 631 C CA . ASN A 1 88 ? -13.710 0.276 1.662 1.00 83.50 88 ASN A CA 1
ATOM 632 C C . ASN A 1 88 ? -13.172 -0.871 2.543 1.00 83.50 88 ASN A C 1
ATOM 634 O O . ASN A 1 88 ? -13.897 -1.817 2.851 1.00 83.50 88 ASN A O 1
ATOM 638 N N . GLY A 1 89 ? -11.911 -0.797 2.973 1.00 83.12 89 GLY A N 1
ATOM 639 C CA . GLY A 1 89 ? -11.355 -1.743 3.937 1.00 83.12 89 GLY A CA 1
ATOM 640 C C . GLY A 1 89 ? -11.896 -1.492 5.343 1.00 83.12 89 GLY A C 1
ATOM 641 O O . GLY A 1 89 ? -12.016 -0.348 5.773 1.00 83.12 89 GLY A O 1
ATOM 642 N N . THR A 1 90 ? -12.173 -2.560 6.095 1.00 83.94 90 THR A N 1
ATOM 643 C CA . THR A 1 90 ? -12.603 -2.474 7.499 1.00 83.94 90 THR A CA 1
ATOM 644 C C . THR A 1 90 ? -11.688 -3.303 8.392 1.00 83.94 90 THR A C 1
ATOM 646 O O . THR A 1 90 ? -11.244 -4.385 8.016 1.00 83.94 90 THR A O 1
ATOM 649 N N . ASN A 1 91 ? -11.381 -2.795 9.590 1.00 87.31 91 ASN A N 1
ATOM 650 C CA . ASN A 1 91 ? -10.618 -3.529 10.606 1.00 87.31 91 ASN A CA 1
ATOM 651 C C . ASN A 1 91 ? -9.297 -4.139 10.071 1.00 87.31 91 ASN A C 1
ATOM 653 O O . ASN A 1 91 ? -8.958 -5.275 10.387 1.00 87.31 91 ASN A O 1
ATOM 657 N N . TRP A 1 92 ? -8.501 -3.385 9.318 1.00 92.38 92 TRP A N 1
ATOM 658 C CA . TRP A 1 92 ? -7.241 -3.861 8.731 1.00 92.38 92 TRP A CA 1
ATOM 659 C C . TRP A 1 92 ? -6.064 -2.955 9.119 1.00 92.38 92 TRP A C 1
ATOM 661 O O . TRP A 1 92 ? -6.263 -1.951 9.805 1.00 92.38 92 TRP A O 1
ATOM 671 N N . ALA A 1 93 ? -4.844 -3.333 8.745 1.00 89.44 93 ALA A N 1
ATOM 672 C CA . ALA A 1 93 ? -3.648 -2.506 8.895 1.00 89.44 93 ALA A CA 1
ATOM 673 C C . ALA A 1 93 ? -2.749 -2.611 7.656 1.00 89.44 93 ALA A C 1
ATOM 675 O O . ALA A 1 93 ? -2.713 -3.651 6.999 1.00 89.44 93 ALA A O 1
ATOM 676 N N . PHE A 1 94 ? -1.997 -1.554 7.355 1.00 93.44 94 PHE A N 1
ATOM 677 C CA . PHE A 1 94 ? -0.968 -1.579 6.319 1.00 93.44 94 PHE A CA 1
ATOM 678 C C . PHE A 1 94 ? 0.412 -1.707 6.974 1.00 93.44 94 PHE A C 1
ATOM 680 O O . PHE A 1 94 ? 0.801 -0.850 7.764 1.00 93.44 94 PHE A O 1
ATOM 687 N N . GLN A 1 95 ? 1.126 -2.790 6.678 1.00 92.56 95 GLN A N 1
ATOM 688 C CA . GLN A 1 95 ? 2.479 -3.064 7.154 1.00 92.56 95 GLN A CA 1
ATOM 689 C C . GLN A 1 95 ? 3.456 -2.863 5.993 1.00 92.56 95 GLN A C 1
ATOM 691 O O . GLN A 1 95 ? 3.429 -3.602 5.008 1.00 92.56 95 GLN A O 1
ATOM 696 N N . LEU A 1 96 ? 4.296 -1.838 6.115 1.00 93.44 96 LEU A N 1
ATOM 697 C CA . LEU A 1 96 ? 5.277 -1.439 5.113 1.00 93.44 96 LEU A CA 1
ATOM 698 C C . LEU A 1 96 ? 6.683 -1.639 5.683 1.00 93.44 96 LEU A C 1
ATOM 700 O O . LEU A 1 96 ? 7.193 -0.770 6.385 1.00 93.44 96 LEU A O 1
ATOM 704 N N . ASP A 1 97 ? 7.282 -2.787 5.377 1.00 91.19 97 ASP A N 1
ATOM 705 C CA . ASP A 1 97 ? 8.642 -3.140 5.800 1.00 91.19 97 ASP A CA 1
ATOM 706 C C . ASP A 1 97 ? 9.672 -2.896 4.678 1.00 91.19 97 ASP A C 1
ATOM 708 O O . ASP A 1 97 ? 10.862 -2.733 4.939 1.00 91.19 97 ASP A O 1
ATOM 712 N N . GLY A 1 98 ? 9.225 -2.876 3.418 1.00 90.44 98 GLY A N 1
ATOM 713 C CA . GLY A 1 98 ? 10.039 -2.554 2.243 1.00 90.44 98 GLY A CA 1
ATOM 714 C C . GLY A 1 98 ? 10.009 -1.078 1.832 1.00 90.44 98 GLY A C 1
ATOM 715 O O . GLY A 1 98 ? 9.288 -0.253 2.391 1.00 90.44 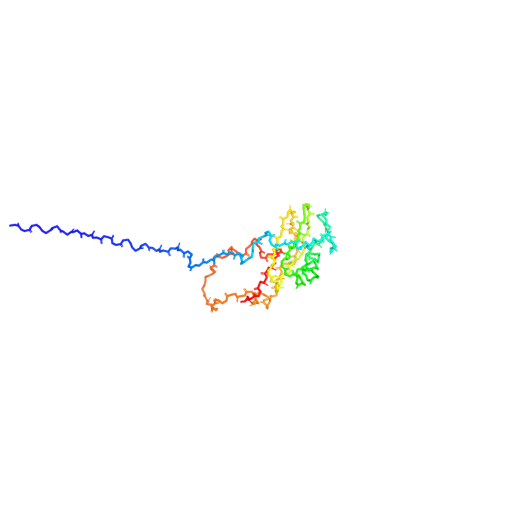98 GLY A O 1
ATOM 716 N N . LEU A 1 99 ? 10.777 -0.752 0.790 1.00 90.88 99 LEU A N 1
ATOM 717 C CA . LEU A 1 99 ? 10.823 0.565 0.160 1.00 90.88 99 LEU A CA 1
ATOM 718 C C . LEU A 1 99 ? 9.996 0.569 -1.132 1.00 90.88 99 LEU A C 1
ATOM 720 O O . LEU A 1 99 ? 10.297 -0.175 -2.064 1.00 90.88 99 LEU A O 1
ATOM 724 N N . ILE A 1 100 ? 8.996 1.451 -1.216 1.00 94.25 100 ILE A N 1
ATOM 725 C CA . ILE A 1 100 ? 8.248 1.724 -2.451 1.00 94.25 100 ILE A CA 1
ATOM 726 C C . ILE A 1 100 ? 8.794 3.005 -3.087 1.00 94.25 100 ILE A C 1
ATOM 728 O O . ILE A 1 100 ? 8.744 4.079 -2.491 1.00 94.25 100 ILE A O 1
ATOM 732 N N . ILE A 1 101 ? 9.300 2.887 -4.310 1.00 92.88 101 ILE A N 1
ATOM 733 C CA . ILE A 1 101 ? 9.879 3.972 -5.100 1.00 92.88 101 ILE A CA 1
ATOM 734 C C . ILE A 1 101 ? 8.853 4.408 -6.140 1.00 92.88 101 ILE A C 1
ATOM 736 O O . ILE A 1 101 ? 8.349 3.596 -6.912 1.00 92.88 101 ILE A O 1
ATOM 740 N N . LEU A 1 102 ? 8.557 5.704 -6.186 1.00 93.06 102 LEU A N 1
ATOM 741 C CA . LEU A 1 102 ? 7.685 6.277 -7.205 1.00 93.06 102 LEU A CA 1
ATOM 742 C C . LEU A 1 102 ? 8.476 6.459 -8.503 1.00 93.06 102 LEU A C 1
ATOM 744 O O . LEU A 1 102 ? 9.504 7.138 -8.528 1.00 93.06 102 LEU A O 1
ATOM 748 N N . ALA A 1 103 ? 7.993 5.864 -9.590 1.00 91.56 103 ALA A N 1
ATOM 749 C CA . ALA A 1 103 ? 8.625 5.992 -10.892 1.00 91.56 103 ALA A CA 1
ATOM 750 C C . ALA A 1 103 ? 8.509 7.422 -11.435 1.00 91.56 103 ALA A C 1
ATOM 752 O O . ALA A 1 103 ? 7.438 8.034 -11.439 1.00 91.56 103 ALA A O 1
ATOM 753 N N . TYR A 1 104 ? 9.604 7.949 -11.980 1.00 89.38 104 TYR A N 1
ATOM 754 C CA . TYR A 1 104 ? 9.540 9.195 -12.736 1.00 89.38 104 TYR A CA 1
ATOM 755 C C . TYR A 1 104 ? 8.595 9.039 -13.941 1.00 89.38 104 TYR A C 1
ATOM 757 O O . TYR A 1 104 ? 8.686 8.059 -14.678 1.00 89.38 104 TYR A O 1
ATOM 765 N N . GLY A 1 105 ? 7.687 10.000 -14.136 1.00 87.38 105 GLY A N 1
ATOM 766 C CA . GLY A 1 105 ? 6.683 9.949 -15.206 1.00 87.38 105 GLY A CA 1
ATOM 767 C C . GLY A 1 105 ? 5.528 8.966 -14.968 1.00 87.38 105 GLY A C 1
ATOM 768 O O . GLY A 1 105 ? 4.796 8.672 -15.911 1.00 87.38 105 GLY A O 1
ATOM 769 N N . GLY A 1 106 ? 5.362 8.449 -13.745 1.00 85.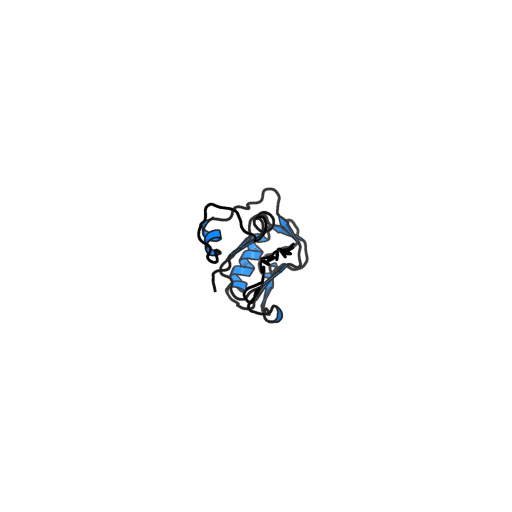62 106 GLY A N 1
ATOM 770 C CA . GLY A 1 106 ? 4.211 7.626 -13.372 1.00 85.62 106 GLY A CA 1
ATOM 771 C C . GLY A 1 106 ? 2.866 8.365 -13.447 1.00 85.62 106 GLY A C 1
ATOM 772 O O . GLY A 1 106 ? 2.811 9.596 -13.487 1.00 85.62 106 GLY A O 1
ATOM 773 N N . ASN A 1 107 ? 1.770 7.603 -13.456 1.00 89.12 107 ASN A N 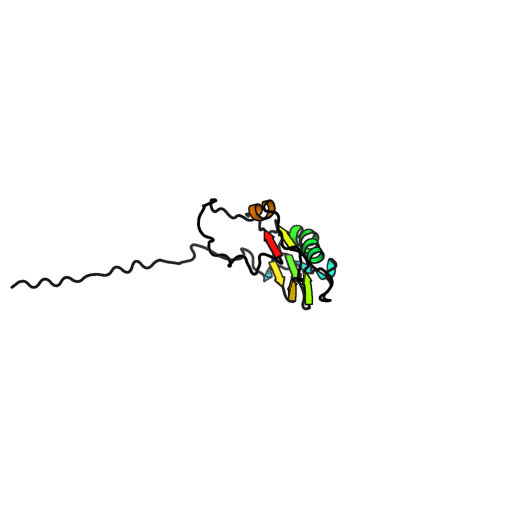1
ATOM 774 C CA . ASN A 1 107 ? 0.411 8.141 -13.433 1.00 89.12 107 ASN A CA 1
ATOM 775 C C . ASN A 1 107 ? -0.100 8.300 -11.993 1.00 89.12 107 ASN A C 1
ATOM 777 O O . ASN A 1 107 ? -0.523 7.334 -11.362 1.00 89.12 107 ASN A O 1
ATOM 781 N N . TRP A 1 108 ? -0.109 9.534 -11.500 1.00 85.81 108 TRP A N 1
ATOM 782 C CA . TRP A 1 108 ? -0.496 9.867 -10.123 1.00 85.81 108 TRP A CA 1
ATOM 783 C C . TRP A 1 108 ? -1.892 10.481 -10.006 1.00 85.81 108 TRP A C 1
ATOM 785 O O . TRP A 1 108 ? -2.216 11.127 -9.014 1.00 85.81 108 TRP A O 1
ATOM 795 N N . THR A 1 109 ? -2.704 10.345 -11.053 1.00 82.62 109 THR A N 1
ATOM 796 C CA . THR A 1 109 ? -4.060 10.891 -11.057 1.00 82.62 109 THR A CA 1
ATOM 797 C C . THR A 1 109 ? -4.999 9.915 -10.360 1.00 82.62 109 THR A C 1
ATOM 799 O O . THR A 1 109 ? -5.079 8.749 -10.743 1.00 82.62 109 THR A O 1
ATOM 802 N N . VAL A 1 110 ? -5.733 10.406 -9.364 1.00 76.81 110 VAL A N 1
ATOM 803 C CA . VAL A 1 110 ? -6.806 9.672 -8.685 1.00 76.81 110 VAL A CA 1
ATOM 804 C C . VAL A 1 110 ? -8.138 10.308 -9.051 1.00 76.81 110 VAL A C 1
ATOM 806 O O . VAL A 1 110 ? -8.280 11.531 -8.975 1.00 76.81 110 VAL A O 1
ATOM 809 N N . ASP A 1 111 ? -9.116 9.483 -9.426 1.00 75.31 111 ASP A N 1
ATOM 810 C CA . ASP A 1 111 ? -10.454 9.959 -9.771 1.00 75.31 111 ASP A CA 1
ATOM 811 C C . ASP A 1 111 ? -11.105 10.678 -8.585 1.00 75.31 111 ASP A C 1
ATOM 813 O O . ASP A 1 111 ? -11.093 10.209 -7.440 1.00 75.31 111 ASP A O 1
ATOM 817 N N . ARG A 1 112 ? -11.708 11.837 -8.866 1.00 68.50 112 ARG A N 1
ATOM 818 C CA . ARG A 1 112 ? -12.307 12.704 -7.844 1.00 68.50 112 ARG A CA 1
ATOM 819 C C . ARG A 1 112 ? -13.409 11.982 -7.071 1.00 68.50 112 ARG A C 1
ATOM 821 O O . ARG A 1 112 ? -13.563 12.200 -5.874 1.00 68.50 112 ARG A O 1
ATOM 828 N N . GLU A 1 113 ? -14.157 11.117 -7.739 1.00 67.44 113 GLU A N 1
ATOM 829 C CA . GLU A 1 113 ? -15.244 10.324 -7.174 1.00 67.44 113 GLU A CA 1
ATOM 830 C C . GLU A 1 113 ? -14.754 9.401 -6.051 1.00 67.44 113 GLU A C 1
ATOM 832 O O . GLU A 1 113 ? -15.469 9.199 -5.073 1.00 67.44 113 GLU A O 1
ATOM 837 N N . LEU A 1 114 ? -13.528 8.878 -6.157 1.00 65.81 114 LEU A N 1
ATOM 838 C CA . LEU A 1 114 ? -12.915 8.016 -5.145 1.00 65.81 114 LEU A CA 1
ATOM 839 C C . LEU A 1 114 ? -12.463 8.824 -3.926 1.00 65.81 114 LEU A C 1
ATOM 841 O O . LEU A 1 114 ? -12.675 8.407 -2.791 1.00 65.81 114 LEU A O 1
ATOM 845 N N . ILE A 1 115 ? -11.929 10.026 -4.145 1.00 63.38 115 ILE A N 1
ATOM 846 C CA . ILE A 1 115 ? -11.555 10.949 -3.063 1.00 63.38 115 ILE A CA 1
ATOM 847 C C . ILE A 1 115 ? -12.779 11.289 -2.199 1.00 63.38 115 ILE A C 1
ATOM 849 O O . ILE A 1 115 ? -12.689 11.317 -0.973 1.00 63.38 115 ILE A O 1
ATOM 853 N N . LEU A 1 116 ? -13.943 11.490 -2.822 1.00 57.66 116 LEU A N 1
ATOM 854 C CA . LEU A 1 116 ? -15.183 11.829 -2.116 1.00 57.66 116 LEU A CA 1
ATOM 855 C C . LEU A 1 116 ? -15.740 10.685 -1.251 1.00 57.66 116 LEU A C 1
ATOM 857 O O . LEU A 1 116 ? -16.509 10.953 -0.333 1.00 57.66 116 LEU A O 1
ATOM 861 N N . GLN A 1 117 ? -15.343 9.431 -1.488 1.00 59.31 117 GLN A N 1
ATOM 862 C CA . GLN A 1 117 ? -15.775 8.279 -0.680 1.00 59.31 117 GLN A CA 1
ATOM 863 C C . GLN A 1 117 ? -15.115 8.236 0.709 1.00 59.31 117 GLN A C 1
ATOM 865 O O . GLN A 1 117 ? -15.651 7.604 1.614 1.00 59.31 117 GLN A O 1
ATOM 870 N N . GLY A 1 118 ? -13.966 8.899 0.884 1.00 53.38 118 GLY A N 1
ATOM 871 C CA . GLY A 1 118 ? -13.197 8.912 2.135 1.00 53.38 118 GLY A CA 1
ATOM 872 C C . GLY A 1 118 ? -13.494 10.110 3.036 1.00 53.38 118 GLY A C 1
ATOM 873 O O . GLY A 1 118 ? -12.858 10.266 4.076 1.00 53.38 118 GLY A O 1
ATOM 874 N N . PHE A 1 119 ? -14.428 10.982 2.645 1.00 52.38 119 PHE A N 1
ATOM 875 C CA . PHE A 1 119 ? -14.775 12.169 3.418 1.00 52.38 119 PHE A CA 1
ATOM 876 C C . PHE A 1 119 ? -15.560 11.785 4.679 1.00 52.38 119 PHE A C 1
ATOM 878 O O . PHE A 1 119 ? -16.780 11.619 4.655 1.00 52.38 119 PHE A O 1
ATOM 885 N N . ALA A 1 120 ? -14.855 11.697 5.808 1.00 44.16 120 ALA A N 1
ATOM 886 C CA . ALA A 1 120 ? -15.461 11.799 7.126 1.00 44.16 120 ALA A CA 1
ATOM 887 C C . ALA A 1 120 ? -15.911 13.255 7.324 1.00 44.16 120 ALA A C 1
ATOM 889 O O . ALA A 1 120 ? -15.091 14.140 7.543 1.00 44.16 120 ALA A O 1
ATOM 890 N N . GLY A 1 121 ? -17.214 13.487 7.148 1.00 46.12 121 GLY A N 1
ATOM 891 C CA . GLY A 1 121 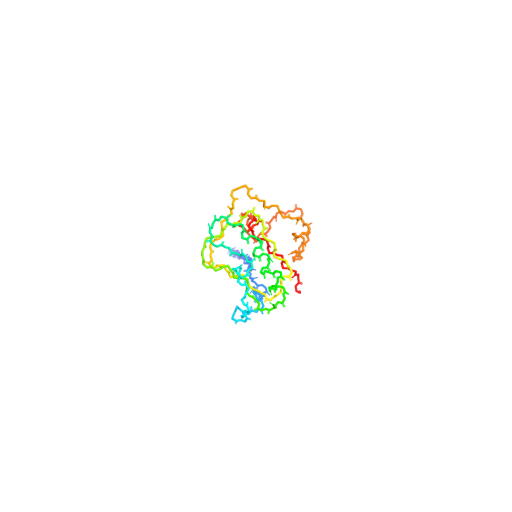? -17.939 14.749 7.309 1.00 46.12 121 GLY A CA 1
ATOM 892 C C . GLY A 1 121 ? -17.149 15.975 7.779 1.00 46.12 121 GLY A C 1
ATOM 893 O O . GLY A 1 121 ? -17.024 16.217 8.975 1.00 46.12 121 GLY A O 1
ATOM 894 N N . VAL A 1 122 ? -16.766 16.832 6.835 1.00 39.72 122 VAL A N 1
ATOM 895 C CA . VAL A 1 122 ? -16.742 18.280 7.059 1.00 39.72 122 VAL A CA 1
ATOM 896 C C . VAL A 1 122 ? -17.213 18.953 5.778 1.00 39.72 122 VAL A C 1
ATOM 898 O O . VAL A 1 122 ? -16.804 18.594 4.675 1.00 39.72 122 VAL A O 1
ATOM 901 N N . GLU A 1 123 ? -18.160 19.864 5.948 1.00 41.41 123 GLU A N 1
ATOM 902 C CA . GLU A 1 123 ? -18.856 20.609 4.907 1.00 41.41 123 GLU A CA 1
ATOM 903 C C . GLU A 1 123 ? -17.877 21.251 3.911 1.00 41.41 123 GLU A C 1
ATOM 905 O O . GLU A 1 123 ? -16.802 21.725 4.282 1.00 41.41 123 GLU A O 1
ATOM 910 N N . GLN A 1 124 ? -18.254 21.267 2.632 1.00 44.91 124 GLN A N 1
ATOM 911 C CA . GLN A 1 124 ? -17.465 21.860 1.560 1.00 44.91 124 GLN A CA 1
ATOM 912 C C . GLN A 1 124 ? -17.375 23.379 1.767 1.00 44.91 124 GLN A C 1
ATOM 914 O O . GLN A 1 124 ? -18.227 24.129 1.295 1.00 44.91 124 GLN A O 1
ATOM 919 N N . LEU A 1 125 ? -16.344 23.845 2.470 1.00 34.25 125 LEU A N 1
ATOM 920 C CA . LEU A 1 125 ? -16.091 25.268 2.651 1.00 34.25 125 LEU A CA 1
ATOM 921 C C . LEU A 1 125 ? -14.913 25.711 1.788 1.00 34.25 125 LEU A C 1
ATOM 923 O O . LEU A 1 125 ? -13.832 25.133 1.777 1.00 34.25 125 LEU A O 1
ATOM 927 N N . ASN A 1 126 ? -15.177 26.776 1.046 1.00 41.75 126 ASN A N 1
ATOM 928 C CA . ASN A 1 126 ? -14.300 27.555 0.181 1.00 41.75 126 ASN A CA 1
ATOM 929 C C . ASN A 1 126 ? -13.085 28.204 0.889 1.00 41.75 126 ASN A C 1
ATOM 931 O O . ASN A 1 126 ? -12.647 29.275 0.470 1.00 41.75 126 ASN A O 1
ATOM 935 N N . ALA A 1 127 ? -12.524 27.595 1.934 1.00 36.12 127 ALA A N 1
ATOM 936 C CA . ALA A 1 127 ? -11.363 28.113 2.643 1.00 36.12 127 ALA A CA 1
ATOM 937 C C . ALA A 1 127 ? -10.486 26.992 3.224 1.00 36.12 127 ALA A C 1
ATOM 939 O O . ALA A 1 127 ? -10.960 26.124 3.945 1.00 36.12 127 ALA A O 1
ATOM 940 N N . THR A 1 128 ? -9.193 27.109 2.914 1.00 38.66 128 THR A N 1
ATOM 941 C CA . THR A 1 128 ? -8.015 26.659 3.671 1.00 38.66 128 THR A CA 1
ATOM 942 C C . THR A 1 128 ? -8.000 25.213 4.172 1.00 38.66 128 THR A C 1
ATOM 944 O O . THR A 1 128 ? -8.551 24.876 5.215 1.00 38.66 128 THR A O 1
ATOM 947 N N . ILE A 1 129 ? -7.232 24.405 3.437 1.00 37.09 129 ILE A N 1
ATOM 948 C CA . ILE A 1 129 ? -6.736 23.064 3.773 1.00 37.09 129 ILE A CA 1
ATOM 949 C C . ILE A 1 129 ? -6.420 22.952 5.273 1.00 37.09 129 ILE A C 1
ATOM 951 O O . ILE A 1 129 ? -5.524 23.632 5.777 1.00 37.09 129 ILE A O 1
ATOM 955 N N . ASN A 1 130 ? -7.128 22.067 5.975 1.00 36.09 130 ASN A N 1
ATOM 956 C CA . ASN A 1 130 ? -6.844 21.701 7.356 1.00 36.09 130 ASN A CA 1
ATOM 957 C C . ASN A 1 130 ? -6.132 20.335 7.430 1.00 36.09 130 ASN A C 1
ATOM 959 O O . ASN A 1 130 ? -6.726 19.278 7.293 1.00 36.09 130 ASN A O 1
ATOM 963 N N . GLY A 1 131 ? -4.834 20.377 7.724 1.00 37.72 131 GLY A N 1
ATOM 964 C CA . GLY A 1 131 ? -4.288 19.645 8.871 1.00 37.72 131 GLY A CA 1
ATOM 965 C C . GLY A 1 131 ? -4.029 18.132 8.834 1.00 37.72 131 GLY A C 1
ATOM 966 O O . GLY A 1 131 ? -3.571 17.653 9.864 1.00 37.72 131 GLY A O 1
ATOM 967 N N . GLU A 1 132 ? -4.209 17.388 7.738 1.00 40.72 132 GLU A N 1
ATOM 968 C CA . GLU A 1 132 ? -3.780 15.965 7.657 1.00 40.72 132 GLU A CA 1
ATOM 969 C C . GLU A 1 132 ? -2.677 15.703 6.613 1.00 40.72 132 GLU A C 1
ATOM 971 O O . GLU A 1 132 ? -2.746 14.799 5.783 1.00 40.72 132 GLU A O 1
ATOM 976 N N . GLY A 1 133 ? -1.604 16.493 6.692 1.00 34.53 133 GLY A N 1
ATOM 977 C CA . GLY A 1 133 ? -0.458 16.410 5.783 1.00 34.53 133 GLY A CA 1
ATOM 978 C C . GLY A 1 133 ? -0.637 17.321 4.573 1.00 34.53 133 GLY A C 1
ATOM 979 O O . GLY A 1 133 ? -1.741 17.535 4.082 1.00 34.53 133 GLY A O 1
ATOM 980 N N . ASP A 1 134 ? 0.452 17.903 4.091 1.00 39.56 134 ASP A N 1
ATOM 981 C CA . ASP A 1 134 ? 0.482 18.907 3.019 1.00 39.56 134 ASP A CA 1
ATOM 982 C C . ASP A 1 134 ? 0.117 18.370 1.620 1.00 39.56 134 ASP A C 1
ATOM 984 O O . ASP A 1 134 ? 0.469 18.975 0.612 1.00 39.56 134 ASP A O 1
ATOM 988 N N . GLY A 1 135 ? -0.606 17.249 1.530 1.00 46.31 135 GLY A N 1
ATOM 989 C CA . GLY A 1 135 ? -1.121 16.706 0.275 1.00 46.31 135 GLY A CA 1
ATOM 990 C C . GLY A 1 135 ? -0.051 16.248 -0.717 1.00 46.31 135 GLY A C 1
ATOM 991 O O . GLY A 1 135 ? -0.401 15.894 -1.835 1.00 46.31 135 GLY A O 1
ATOM 992 N N . LEU A 1 136 ? 1.239 16.228 -0.354 1.00 42.88 136 LEU A N 1
ATOM 993 C CA . LEU A 1 136 ? 2.310 16.017 -1.336 1.00 42.88 136 LEU A CA 1
ATOM 994 C C . LEU A 1 136 ? 3.176 14.777 -1.105 1.00 42.88 136 LEU A C 1
ATOM 996 O O . LEU A 1 136 ? 3.900 14.389 -2.021 1.00 42.88 136 LEU A O 1
ATOM 1000 N N . PHE A 1 137 ? 3.072 14.101 0.044 1.00 42.34 137 PHE A N 1
ATOM 1001 C CA . PHE A 1 137 ? 3.913 12.923 0.312 1.00 42.34 137 PHE A CA 1
ATOM 1002 C C . PHE A 1 137 ? 3.174 11.577 0.264 1.00 42.34 137 PHE A C 1
ATOM 1004 O O . PHE A 1 137 ? 3.734 10.591 -0.206 1.00 42.34 137 PHE A O 1
ATOM 1011 N N . LEU A 1 138 ? 1.898 11.532 0.666 1.00 47.81 138 LEU A N 1
ATOM 1012 C CA . LEU A 1 138 ? 1.076 10.312 0.602 1.00 47.81 138 LEU A CA 1
ATOM 1013 C C . LEU A 1 138 ? 0.127 10.276 -0.605 1.00 47.81 138 LEU A C 1
ATOM 1015 O O . LEU A 1 138 ? -0.383 9.220 -0.945 1.00 47.81 138 LEU A O 1
ATOM 1019 N N . GLN A 1 139 ? -0.082 11.402 -1.291 1.00 52.16 139 GLN A N 1
ATOM 1020 C CA . GLN A 1 139 ? -1.170 11.535 -2.266 1.00 52.16 139 GLN A CA 1
ATOM 1021 C C . GLN A 1 139 ? -0.870 10.918 -3.644 1.00 52.16 139 GLN A C 1
ATOM 1023 O O . GLN A 1 139 ? -1.796 10.638 -4.395 1.00 52.16 139 GLN A O 1
ATOM 1028 N N . ASN A 1 140 ? 0.397 10.642 -3.972 1.00 59.19 140 ASN A N 1
ATOM 1029 C CA . ASN A 1 140 ? 0.751 10.192 -5.323 1.00 59.19 140 ASN A CA 1
ATOM 1030 C C . ASN A 1 140 ? 0.909 8.668 -5.426 1.00 59.19 140 ASN A C 1
ATOM 1032 O O . ASN A 1 140 ? 0.384 8.067 -6.354 1.00 59.19 140 ASN A O 1
ATOM 1036 N N . GLY A 1 141 ? 1.572 8.006 -4.475 1.00 73.12 141 GLY A N 1
ATOM 1037 C CA . GLY A 1 141 ? 1.849 6.565 -4.577 1.00 73.12 141 GLY A CA 1
ATOM 1038 C C . GLY A 1 141 ? 0.692 5.662 -4.137 1.00 73.12 141 GLY A C 1
ATOM 1039 O O . GLY A 1 141 ? 0.357 4.705 -4.829 1.00 73.12 141 GLY A O 1
ATOM 1040 N N . ILE A 1 142 ? 0.073 5.944 -2.987 1.00 84.00 142 ILE A N 1
ATOM 1041 C CA . ILE A 1 142 ? -0.937 5.068 -2.372 1.00 84.00 142 ILE A CA 1
ATOM 1042 C C . ILE A 1 142 ? -2.068 5.923 -1.811 1.00 84.00 142 ILE A C 1
ATOM 1044 O O . ILE A 1 142 ? -1.847 6.742 -0.929 1.00 84.00 142 ILE A O 1
ATOM 1048 N N . THR A 1 143 ? -3.292 5.690 -2.273 1.00 83.62 143 THR A N 1
ATOM 1049 C CA . THR A 1 143 ? -4.488 6.364 -1.761 1.00 83.62 143 THR A CA 1
ATOM 1050 C C . THR A 1 143 ? -5.326 5.389 -0.946 1.00 83.62 143 THR A C 1
ATOM 1052 O O . THR A 1 143 ? -5.786 4.376 -1.472 1.00 83.62 143 THR A O 1
ATOM 1055 N N . ILE A 1 144 ? -5.543 5.702 0.334 1.00 78.81 144 ILE A N 1
ATOM 1056 C CA . ILE A 1 144 ? -6.409 4.929 1.232 1.00 78.81 144 ILE A CA 1
ATOM 1057 C C . ILE A 1 144 ? -7.717 5.688 1.438 1.00 78.81 144 ILE A C 1
ATOM 1059 O O . ILE A 1 144 ? -7.716 6.839 1.861 1.00 78.81 144 ILE A O 1
ATOM 1063 N N . ILE A 1 145 ? -8.832 5.020 1.164 1.00 75.44 145 ILE A N 1
ATOM 1064 C CA . ILE A 1 145 ? -10.188 5.553 1.275 1.00 75.44 145 ILE A CA 1
ATOM 1065 C C . ILE A 1 145 ? -10.941 4.649 2.245 1.00 75.44 145 ILE A C 1
ATOM 1067 O O . ILE A 1 145 ? -11.517 3.625 1.869 1.00 75.44 145 ILE A O 1
ATOM 1071 N N . ASN A 1 146 ? -10.910 5.001 3.525 1.00 65.50 146 ASN A N 1
ATOM 1072 C CA . ASN A 1 146 ? -11.711 4.290 4.509 1.00 65.50 146 ASN A CA 1
ATOM 1073 C C . ASN A 1 146 ? -13.151 4.801 4.412 1.00 65.50 146 AS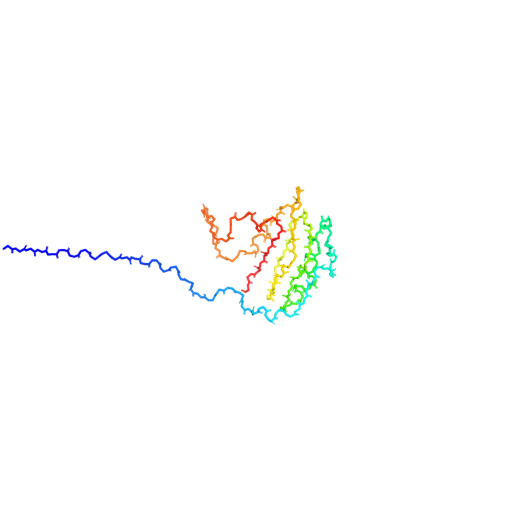N A C 1
ATOM 1075 O O . ASN A 1 146 ? -13.400 5.990 4.603 1.00 65.50 146 ASN A O 1
ATOM 1079 N N . GLY A 1 147 ? -14.089 3.906 4.097 1.00 50.06 147 GLY A N 1
ATOM 1080 C CA . GLY A 1 147 ? -15.511 4.210 4.234 1.00 50.06 147 GLY A CA 1
ATOM 1081 C C . GLY A 1 147 ? -15.842 4.451 5.707 1.00 50.06 147 GLY A C 1
ATOM 1082 O O . GLY A 1 147 ? -15.223 3.843 6.585 1.00 50.06 147 GLY A O 1
ATOM 1083 N N . MET A 1 148 ? -16.788 5.351 5.982 1.00 49.72 148 MET A N 1
ATOM 1084 C CA . MET A 1 148 ? -17.270 5.577 7.347 1.00 49.72 148 MET A CA 1
ATOM 1085 C C . MET A 1 148 ? -17.752 4.246 7.947 1.00 49.72 148 MET A C 1
ATOM 1087 O O . MET A 1 148 ? -18.537 3.538 7.314 1.00 49.72 148 MET A O 1
ATOM 1091 N N . ALA A 1 149 ? -17.243 3.907 9.135 1.00 40.81 149 ALA A N 1
ATOM 1092 C CA . ALA A 1 149 ? -17.792 2.841 9.971 1.00 40.81 149 ALA A CA 1
ATOM 1093 C C . ALA A 1 149 ? -19.110 3.287 10.615 1.00 40.81 149 ALA A C 1
ATOM 1095 O O . ALA A 1 149 ? -19.223 4.494 10.934 1.00 40.81 149 ALA A O 1
#

Secondary structure (DSSP, 8-state):
--------------------S--S-SS-GGG--EEEEGGGGT---SSSSB-HHHHHHHIIIIITT-TTEEEEE-SSEEEEEE-EEEES--S-EEEE-SEEEEEEEEE----HHHHHHT--S----SS---SS--SSSSTTTEEEEPPP-

Organism: Colletotrichum gloeosporioides (strain Cg-14) (NCBI:txid1237896)

Solvent-accessible surface area (backbone atoms only — not comparable to full-atom values): 9214 Å² total; per-residue (Å²): 139,86,83,81,84,82,81,84,80,81,78,77,80,73,78,81,91,63,82,91,62,93,78,79,76,96,62,62,73,89,63,38,76,42,80,24,46,18,63,84,39,74,33,50,70,70,59,68,50,60,30,30,62,7,50,36,44,18,37,63,71,37,34,62,73,31,70,24,11,24,44,31,42,61,74,5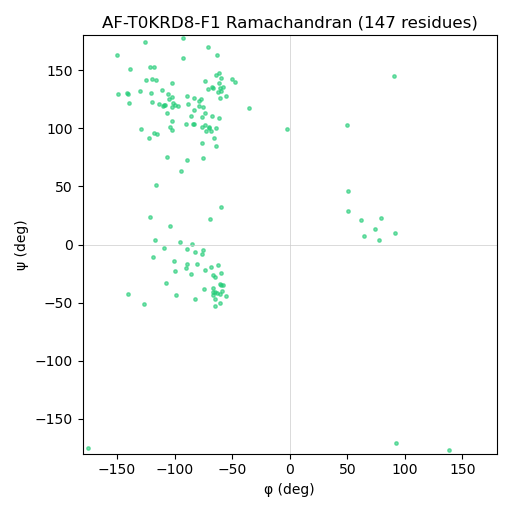1,41,28,18,26,45,36,47,25,67,50,63,65,54,52,67,61,47,81,44,77,65,33,46,79,41,76,43,88,89,40,49,52,82,72,62,67,75,58,60,63,56,36,63,76,86,72,81,96,62,98,65,78,91,78,88,80,68,92,70,72,82,57,59,41,55,50,42,77,22,52,46,85,129

Sequence (149 aa):
MKSALFAAVLSLSGVAAQLTGPVGPTTDLSKKTIECNILNYGGVSDNSTDVADAIENAFKSCVLVHAGSRLVVPEGNYLIKRTAILSNGTNWAFQLDGLIILAYGGNWTVDRELILQGFAGVEQLNATINGEGDGLFLQNGITIINGMA